Protein AF-A0A1I7SV28-F1 (afdb_monomer_lite)

Secondary structure (DSSP, 8-state):
-----PPPPPP----------------------------B--SSTT----SPPEE--B-TT--B---EE----SS-SS-S-TT-B-

Sequence (86 aa):
MSKEEELPTPTLETPRSNASTSSQTSDDRPETGNYSIVVRTASKPHAGTSASVFVQLTDVEGNKTDKVRLKCSISHRKKFQKGHVS

pLDDT: mean 75.64, std 18.97, range [43.12, 95.62]

Foldseek 3Di:
DDDDDDDDDDDDDDDPPPPPPPPPPPPPDPDDDDDDDKDFFAQDPPSFDPDWDWDWDADPVGDIDDTHTPPDDPPDPRQRDHGHID

Organism: Bursaphelenchus xylophilus (NCBI:txid6326)

Radius of gyration: 33.82 Å; chains: 1; bounding box: 39×50×105 Å

Structure (mmCIF, N/CA/C/O backbone):
data_AF-A0A1I7SV28-F1
#
_entry.id   AF-A0A1I7SV28-F1
#
loop_
_atom_site.group_PDB
_atom_site.id
_atom_site.type_symbol
_atom_site.label_atom_id
_atom_site.label_alt_id
_atom_site.label_comp_id
_atom_site.label_asym_id
_atom_site.label_entity_id
_atom_site.label_seq_id
_atom_site.pdbx_PDB_ins_code
_atom_site.Cartn_x
_atom_site.Cartn_y
_atom_site.Cartn_z
_atom_site.occupancy
_atom_site.B_iso_or_equiv
_atom_site.auth_seq_id
_atom_site.auth_comp_id
_atom_site.auth_asym_id
_atom_site.auth_atom_id
_atom_site.pdbx_PDB_model_num
ATOM 1 N N . MET A 1 1 ? -6.729 -42.193 87.757 1.00 48.19 1 MET A N 1
ATOM 2 C CA . MET A 1 1 ? -8.175 -41.896 87.692 1.00 48.19 1 MET A CA 1
ATOM 3 C C . MET A 1 1 ? -8.379 -40.530 88.321 1.00 48.19 1 MET A C 1
ATOM 5 O O . MET A 1 1 ? -7.978 -40.386 89.460 1.00 48.19 1 MET A O 1
ATOM 9 N N . SER A 1 2 ? -8.857 -39.464 87.697 1.00 51.25 2 SER A N 1
ATOM 10 C CA . SER A 1 2 ? -9.314 -39.174 86.338 1.00 51.25 2 SER A CA 1
ATOM 11 C C . SER A 1 2 ? -9.053 -37.671 86.173 1.00 51.25 2 SER A C 1
ATOM 13 O O . SER A 1 2 ? -9.415 -36.910 87.065 1.00 51.25 2 SER A O 1
ATOM 15 N N . LYS A 1 3 ? -8.355 -37.242 85.119 1.00 50.81 3 LYS A N 1
ATOM 16 C CA . LYS A 1 3 ? -8.252 -35.815 84.785 1.00 50.81 3 LYS A CA 1
ATOM 17 C C . LYS A 1 3 ? -9.337 -35.537 83.750 1.00 50.81 3 LYS A C 1
ATOM 19 O O . LYS A 1 3 ? -9.279 -36.113 82.669 1.00 50.81 3 LYS A O 1
ATOM 24 N N . GLU A 1 4 ? -10.338 -34.749 84.128 1.00 50.84 4 GLU A N 1
ATOM 25 C CA . GLU A 1 4 ? -11.284 -34.140 83.194 1.00 50.84 4 GLU A CA 1
ATOM 26 C C . GLU A 1 4 ? -10.550 -33.030 82.435 1.00 50.84 4 GLU A C 1
ATOM 28 O O . GLU A 1 4 ? -9.991 -32.120 83.046 1.00 50.84 4 GLU A O 1
ATOM 33 N N . GLU A 1 5 ? -10.494 -33.152 81.112 1.00 55.44 5 GLU A N 1
ATOM 34 C CA . GLU A 1 5 ? -10.044 -32.104 80.199 1.00 55.44 5 GLU A CA 1
ATOM 35 C C . GLU A 1 5 ? -11.305 -31.539 79.529 1.00 55.44 5 GLU A C 1
ATOM 37 O O . GLU A 1 5 ? -12.008 -32.238 78.799 1.00 55.44 5 GLU A O 1
ATOM 42 N N . GLU A 1 6 ? -11.638 -30.301 79.888 1.00 52.69 6 GLU A N 1
ATOM 43 C CA . GLU A 1 6 ? -12.788 -29.525 79.420 1.00 52.69 6 GLU A CA 1
ATOM 44 C C . GLU A 1 6 ? -12.625 -29.160 77.930 1.00 52.69 6 GLU A C 1
ATOM 46 O O . GLU A 1 6 ? -11.592 -28.624 77.525 1.00 52.69 6 GLU A O 1
ATOM 51 N N . LEU A 1 7 ? -13.637 -29.451 77.097 1.00 49.38 7 LEU A N 1
ATOM 52 C CA . LEU A 1 7 ? -13.654 -29.060 75.680 1.00 49.38 7 LEU A CA 1
ATOM 53 C C . LEU A 1 7 ? -13.731 -27.526 75.530 1.00 49.38 7 LEU A C 1
ATOM 55 O O . LEU A 1 7 ? -14.622 -26.917 76.124 1.00 49.38 7 LEU A O 1
ATOM 59 N N . PRO A 1 8 ? -12.921 -26.892 74.660 1.00 52.25 8 PRO A N 1
ATOM 60 C CA . PRO A 1 8 ? -13.055 -25.467 74.382 1.00 52.25 8 PRO A CA 1
ATOM 61 C C . PRO A 1 8 ? -14.291 -25.188 73.509 1.00 52.25 8 PRO A C 1
ATOM 63 O O . PRO A 1 8 ? -14.452 -25.751 72.425 1.00 52.25 8 PRO A O 1
ATOM 66 N N . THR A 1 9 ? -15.159 -24.290 73.973 1.00 50.16 9 THR A N 1
ATOM 67 C CA . THR A 1 9 ? -16.331 -23.757 73.260 1.00 50.16 9 THR A CA 1
ATOM 68 C C . THR A 1 9 ? -15.919 -22.804 72.128 1.00 50.16 9 THR A C 1
ATOM 70 O O . THR A 1 9 ? -15.247 -21.809 72.394 1.00 50.16 9 THR A O 1
ATOM 73 N N . PRO A 1 10 ? -16.356 -23.017 70.871 1.00 47.47 10 PRO A N 1
ATOM 74 C CA . PRO A 1 10 ? -16.252 -21.992 69.837 1.00 47.47 10 PRO A CA 1
ATOM 75 C C . PRO A 1 10 ? -17.518 -21.114 69.772 1.00 47.47 10 PRO A C 1
ATOM 77 O O . PRO A 1 10 ? -18.636 -21.586 69.571 1.00 47.47 10 PRO A O 1
ATOM 80 N N . THR A 1 11 ? -17.292 -19.815 69.962 1.00 50.75 11 THR A N 1
ATOM 81 C CA . THR A 1 11 ? -18.212 -18.666 69.973 1.00 50.75 11 THR A CA 1
ATOM 82 C C . THR A 1 11 ? -19.042 -18.496 68.687 1.00 50.75 11 THR A C 1
ATOM 84 O O . THR A 1 11 ? -18.530 -18.663 67.582 1.00 50.75 11 THR A O 1
ATOM 87 N N . LEU A 1 12 ? -20.316 -18.095 68.832 1.00 43.12 12 LEU A N 1
ATOM 88 C CA . LEU A 1 12 ? -21.209 -17.662 67.744 1.00 43.12 12 LEU A CA 1
ATOM 89 C C . LEU A 1 12 ? -20.692 -16.359 67.095 1.00 43.12 12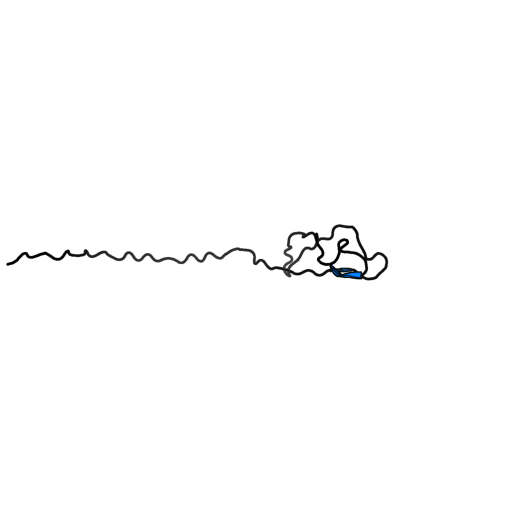 LEU A C 1
ATOM 91 O O . LEU A 1 12 ? -20.776 -15.295 67.707 1.00 43.12 12 LEU A O 1
ATOM 95 N N . GLU A 1 13 ? -20.239 -16.414 65.842 1.00 43.38 13 GLU A N 1
ATOM 96 C CA . GLU A 1 13 ? -19.984 -15.226 65.014 1.00 43.38 13 GLU A CA 1
ATOM 97 C C . GLU A 1 13 ? -21.116 -15.050 63.985 1.00 43.38 13 GLU A C 1
ATOM 99 O O . GLU A 1 13 ? -21.477 -15.963 63.242 1.00 43.38 13 GLU A O 1
ATOM 104 N N . THR A 1 14 ? -21.707 -13.855 63.966 1.00 49.50 14 THR A N 1
ATOM 105 C CA . THR A 1 14 ? -22.783 -13.443 63.049 1.00 49.50 14 THR A CA 1
ATOM 106 C C . THR A 1 14 ? -22.226 -13.214 61.636 1.00 49.50 14 THR A C 1
ATOM 108 O O . THR A 1 14 ? -21.276 -12.440 61.501 1.00 49.50 14 THR A O 1
ATOM 111 N N . PRO A 1 15 ? -22.811 -13.765 60.553 1.00 46.81 15 PRO A N 1
ATOM 112 C CA . PRO A 1 15 ? -22.354 -13.444 59.206 1.00 46.81 15 PRO A CA 1
ATOM 113 C C . PRO A 1 15 ? -22.832 -12.043 58.793 1.00 46.81 15 PRO A C 1
ATOM 115 O O . PRO A 1 15 ? -24.012 -11.824 58.520 1.00 46.81 15 PRO A O 1
ATOM 118 N N . ARG A 1 16 ? -21.904 -11.080 58.695 1.00 44.34 16 ARG A N 1
ATOM 119 C CA . ARG A 1 16 ? -22.102 -9.890 57.852 1.00 44.34 16 ARG A CA 1
ATOM 120 C C . ARG A 1 16 ? -22.018 -10.347 56.396 1.00 44.34 16 ARG A C 1
ATOM 122 O O . ARG A 1 16 ? -20.969 -10.783 55.934 1.00 44.34 16 ARG A O 1
ATOM 129 N N . SER A 1 17 ? -23.142 -10.290 55.688 1.00 46.31 17 SER A N 1
ATOM 130 C CA . SER A 1 17 ? -23.213 -10.556 54.255 1.00 46.31 17 SER A CA 1
ATOM 131 C C . SER A 1 17 ? -22.453 -9.468 53.498 1.00 46.31 17 SER A C 1
ATOM 133 O O . SER A 1 17 ? -22.971 -8.373 53.267 1.00 46.31 17 SER A O 1
ATOM 135 N N . ASN A 1 18 ? -21.221 -9.770 53.105 1.00 52.69 18 ASN A N 1
ATOM 136 C CA . ASN A 1 18 ? -20.471 -8.951 52.168 1.00 52.69 18 ASN A CA 1
ATOM 137 C C . ASN A 1 18 ? -21.043 -9.238 50.777 1.00 52.69 18 ASN A C 1
ATOM 139 O O . ASN A 1 18 ? -20.612 -10.166 50.097 1.00 52.69 18 ASN A O 1
ATOM 143 N N . ALA A 1 19 ? -22.063 -8.477 50.380 1.00 45.03 19 ALA A N 1
ATOM 144 C CA . ALA A 1 19 ? -22.514 -8.447 49.000 1.00 45.03 19 ALA A CA 1
ATOM 145 C C . ALA A 1 19 ? -21.369 -7.879 48.152 1.00 45.03 19 ALA A C 1
ATOM 147 O O . ALA A 1 19 ? -21.166 -6.669 48.074 1.00 45.03 19 ALA A O 1
ATOM 148 N N . SER A 1 20 ? -20.575 -8.770 47.562 1.00 45.78 20 SER A N 1
ATOM 149 C CA . SER A 1 20 ? -19.645 -8.438 46.493 1.00 45.78 20 SER A CA 1
ATOM 150 C C . SER A 1 20 ? -20.472 -8.044 45.275 1.00 45.78 20 SER A C 1
ATOM 152 O O . SER A 1 20 ? -20.762 -8.864 44.409 1.00 45.78 20 SER A O 1
ATOM 154 N N . THR A 1 21 ? -20.893 -6.781 45.240 1.00 43.78 21 THR A N 1
ATOM 155 C CA . THR A 1 21 ? -21.329 -6.106 44.022 1.00 43.78 21 THR A CA 1
ATOM 156 C C . THR A 1 21 ? -20.186 -6.239 43.027 1.00 43.78 21 THR A C 1
ATOM 158 O O . THR A 1 21 ? -19.176 -5.547 43.133 1.00 43.78 21 THR A O 1
ATOM 161 N N . SER A 1 22 ? -20.314 -7.190 42.104 1.00 51.78 22 SER A N 1
ATOM 162 C CA . SER A 1 22 ? -19.436 -7.337 40.955 1.00 51.78 22 SER A CA 1
ATOM 163 C C . SER A 1 22 ? -19.528 -6.049 40.147 1.00 51.78 22 SER A C 1
ATOM 165 O O . SER A 1 22 ? -20.471 -5.845 39.381 1.00 51.78 22 SER A O 1
ATOM 167 N N . SER A 1 23 ? -18.581 -5.146 40.373 1.00 56.25 23 SER A N 1
ATOM 168 C CA . SER A 1 23 ? -18.339 -3.990 39.529 1.00 56.25 23 SER A CA 1
ATOM 169 C C . SER A 1 23 ? -18.116 -4.501 38.107 1.00 56.25 23 SER A C 1
ATOM 171 O O . SER A 1 23 ? -17.062 -5.064 37.812 1.00 56.25 23 SER A O 1
ATOM 173 N N . GLN A 1 24 ? -19.124 -4.351 37.245 1.00 59.28 24 GLN A N 1
ATOM 174 C CA . GLN A 1 24 ? -18.953 -4.431 35.800 1.00 59.28 24 GLN A CA 1
ATOM 175 C C . GLN A 1 24 ? -17.995 -3.308 35.405 1.00 59.28 24 GLN A C 1
ATOM 177 O O . GLN A 1 24 ? -18.398 -2.167 35.199 1.00 59.28 24 GLN A O 1
ATOM 182 N N . THR A 1 25 ? -16.704 -3.613 35.358 1.00 49.59 25 THR A N 1
ATOM 183 C CA . THR A 1 25 ? -15.736 -2.781 34.659 1.00 49.59 25 THR A CA 1
ATOM 184 C C . THR A 1 25 ? -15.921 -3.091 33.180 1.00 49.59 25 THR A C 1
ATOM 186 O O . THR A 1 25 ? -15.395 -4.084 32.681 1.00 49.59 25 THR A O 1
ATOM 189 N N . SER A 1 26 ? -16.753 -2.302 32.501 1.00 55.12 26 SER A N 1
ATOM 190 C CA . SER A 1 26 ? -16.760 -2.237 31.042 1.00 55.12 26 SER A CA 1
ATOM 191 C C . SER A 1 26 ? -15.357 -1.826 30.614 1.00 55.12 26 SER A C 1
ATOM 193 O O . SER A 1 26 ? -14.935 -0.694 30.852 1.00 55.12 26 SER A O 1
ATOM 195 N N . ASP A 1 27 ? -14.612 -2.793 30.096 1.00 57.75 27 ASP A N 1
ATOM 196 C CA . ASP A 1 27 ? -13.264 -2.599 29.594 1.00 57.75 27 ASP A CA 1
ATOM 197 C C . ASP A 1 27 ? -13.358 -1.721 28.339 1.00 57.75 27 ASP A C 1
ATOM 199 O O . ASP A 1 27 ? -13.609 -2.210 27.243 1.00 57.75 27 ASP A O 1
ATOM 203 N N . ASP A 1 28 ? -13.216 -0.406 28.510 1.00 66.06 28 ASP A N 1
ATOM 204 C CA . ASP A 1 28 ? -13.090 0.578 27.427 1.00 66.06 28 ASP A CA 1
ATOM 205 C C . ASP A 1 28 ? -11.692 0.460 26.794 1.00 66.06 28 ASP A C 1
ATOM 207 O O . ASP A 1 28 ? -10.891 1.393 26.773 1.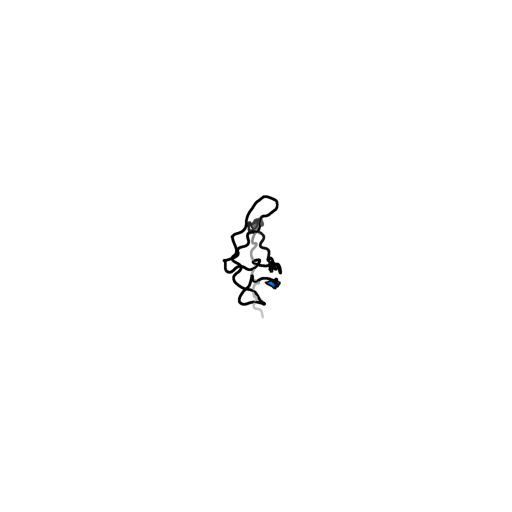00 66.06 28 ASP A O 1
ATOM 211 N N . ARG A 1 29 ? -11.325 -0.752 26.367 1.00 68.56 29 ARG A N 1
ATOM 212 C CA . ARG A 1 29 ? -10.113 -0.971 25.585 1.00 68.56 29 ARG A CA 1
ATOM 213 C C . ARG A 1 29 ? -10.514 -0.998 24.123 1.00 68.56 29 ARG A C 1
ATOM 215 O O . ARG A 1 29 ? -11.385 -1.785 23.759 1.00 68.56 29 ARG A O 1
ATOM 222 N N . PRO A 1 30 ? -9.876 -0.183 23.270 1.00 69.44 30 PRO A N 1
ATOM 223 C CA . PRO A 1 30 ? -10.131 -0.254 21.846 1.00 69.44 30 PRO A CA 1
ATOM 224 C C . PRO A 1 30 ? -9.804 -1.664 21.350 1.00 69.44 30 PRO A C 1
ATOM 226 O O . PRO A 1 30 ? -8.686 -2.162 21.535 1.00 69.44 30 PRO A O 1
ATOM 229 N N . GLU A 1 31 ? -10.789 -2.299 20.717 1.00 78.19 31 GLU A N 1
ATOM 230 C CA . GLU A 1 31 ? -10.627 -3.585 20.045 1.00 78.19 31 GLU A CA 1
ATOM 231 C C . GLU A 1 31 ? -9.457 -3.491 19.058 1.00 78.19 31 GLU A C 1
ATOM 233 O O . GLU A 1 31 ? -9.487 -2.747 18.075 1.00 78.19 31 GLU A O 1
ATOM 238 N N . THR A 1 32 ? -8.375 -4.209 19.358 1.00 82.06 32 THR A N 1
ATOM 239 C CA . THR A 1 32 ? -7.132 -4.137 18.588 1.00 82.06 32 THR A CA 1
ATOM 240 C C . THR A 1 32 ? -7.023 -5.355 17.679 1.00 82.06 32 THR A C 1
ATOM 242 O O . THR A 1 32 ? -6.947 -6.489 18.145 1.00 82.06 32 THR A O 1
ATOM 245 N N . GLY A 1 33 ? -6.978 -5.118 16.366 1.00 87.75 33 GLY A N 1
ATOM 246 C CA . GLY A 1 33 ? -6.814 -6.151 15.342 1.00 87.75 33 GLY A CA 1
ATOM 247 C C . GLY A 1 33 ? -5.469 -6.064 14.619 1.00 87.75 33 GLY A C 1
ATOM 248 O O . GLY A 1 33 ? -4.932 -4.979 14.399 1.00 87.75 33 GLY A O 1
ATOM 249 N N . ASN A 1 34 ? -4.939 -7.215 14.198 1.00 91.25 34 ASN A N 1
ATOM 250 C CA . ASN A 1 34 ? -3.740 -7.292 13.363 1.00 91.25 34 ASN A CA 1
ATOM 251 C C . ASN A 1 34 ? -4.125 -7.404 11.882 1.00 91.25 34 ASN A C 1
ATOM 253 O O . ASN A 1 34 ? -4.852 -8.318 11.498 1.00 91.25 34 ASN A O 1
ATOM 257 N N . TYR A 1 35 ? -3.578 -6.526 11.039 1.00 90.31 35 TYR A N 1
ATOM 258 C CA . TYR A 1 35 ? -3.793 -6.552 9.590 1.00 90.31 35 TYR A CA 1
ATOM 259 C C . TYR A 1 35 ? -2.515 -6.943 8.849 1.00 90.31 35 TYR A C 1
ATOM 261 O O . TYR A 1 35 ? -1.450 -6.366 9.069 1.00 90.31 35 TYR A O 1
ATOM 269 N N . SER A 1 36 ? -2.636 -7.891 7.919 1.00 91.06 36 SER A N 1
ATOM 270 C CA . SER A 1 36 ? -1.570 -8.224 6.969 1.00 91.06 36 SER A CA 1
ATOM 271 C C . SER A 1 36 ? -1.783 -7.453 5.669 1.00 91.06 36 SER A C 1
ATOM 273 O O . SER A 1 36 ? -2.778 -7.657 4.979 1.00 91.06 36 SER A O 1
ATOM 275 N N . ILE A 1 37 ? -0.851 -6.561 5.332 1.00 89.38 37 ILE A N 1
ATOM 276 C CA . ILE A 1 37 ? -0.916 -5.722 4.129 1.00 89.38 37 ILE A CA 1
ATOM 277 C C . ILE A 1 37 ? 0.055 -6.280 3.088 1.00 89.38 37 ILE A C 1
ATOM 279 O O . ILE A 1 37 ? 1.242 -6.415 3.371 1.00 89.38 37 ILE A O 1
ATOM 283 N N . VAL A 1 38 ? -0.438 -6.551 1.877 1.00 90.81 38 VAL A N 1
ATOM 284 C CA . VAL A 1 38 ? 0.381 -6.964 0.725 1.00 90.81 38 VAL A CA 1
ATOM 285 C C . VAL A 1 38 ? 0.322 -5.879 -0.340 1.00 90.81 38 VAL A C 1
ATOM 287 O O . VAL A 1 38 ? -0.763 -5.502 -0.784 1.00 90.81 38 VAL A O 1
ATOM 290 N N . VAL A 1 39 ? 1.481 -5.396 -0.793 1.00 90.75 39 VAL A N 1
ATOM 291 C CA . VAL A 1 39 ? 1.549 -4.340 -1.816 1.00 90.75 39 VAL A CA 1
ATOM 292 C C . VAL A 1 39 ? 2.030 -4.920 -3.138 1.00 90.75 39 VAL A C 1
ATOM 294 O O . VAL A 1 39 ? 3.128 -5.461 -3.224 1.00 90.75 39 VAL A O 1
ATOM 297 N N . ARG A 1 40 ? 1.234 -4.765 -4.200 1.00 91.94 40 ARG A N 1
ATOM 298 C CA . ARG A 1 40 ? 1.605 -5.162 -5.567 1.00 91.94 40 ARG A CA 1
ATOM 299 C C . ARG A 1 40 ? 1.862 -3.924 -6.413 1.00 91.94 40 ARG A C 1
ATOM 301 O O . ARG A 1 40 ? 0.943 -3.166 -6.707 1.00 91.94 40 ARG A O 1
ATOM 308 N N . THR A 1 41 ? 3.109 -3.726 -6.822 1.00 93.88 41 THR A N 1
ATOM 309 C CA . THR A 1 41 ? 3.484 -2.606 -7.693 1.00 93.88 41 THR A CA 1
ATOM 310 C C . THR A 1 41 ? 3.344 -3.029 -9.153 1.00 93.88 41 THR A C 1
ATOM 312 O O . THR A 1 41 ? 3.862 -4.071 -9.553 1.00 93.88 41 THR A O 1
ATOM 315 N N . ALA A 1 42 ? 2.660 -2.231 -9.976 1.00 92.94 42 ALA A N 1
ATOM 316 C CA . ALA A 1 42 ? 2.399 -2.581 -11.372 1.00 92.94 42 ALA A CA 1
ATOM 317 C C . ALA A 1 42 ? 3.689 -2.807 -12.187 1.00 92.94 42 ALA A C 1
ATOM 319 O O . ALA A 1 42 ? 4.718 -2.173 -11.952 1.00 92.94 42 ALA A O 1
ATOM 320 N N . SER A 1 43 ? 3.618 -3.663 -13.212 1.00 93.50 43 SER A N 1
ATOM 321 C CA . SER A 1 43 ? 4.709 -3.881 -14.180 1.00 93.50 43 SER A CA 1
ATOM 322 C C . SER A 1 43 ? 4.655 -2.892 -15.357 1.00 93.50 43 SER A C 1
ATOM 324 O O . SER A 1 43 ? 4.901 -3.252 -16.507 1.00 93.50 43 SER A O 1
ATOM 326 N N . LYS A 1 44 ? 4.290 -1.636 -15.084 1.00 94.44 44 LYS A N 1
ATOM 327 C CA . LYS A 1 44 ? 4.256 -0.557 -16.082 1.00 94.44 44 LYS A CA 1
ATOM 328 C C . LYS A 1 44 ? 5.506 0.320 -15.959 1.00 94.44 44 LYS A C 1
ATOM 330 O O . LYS A 1 44 ? 6.097 0.386 -14.873 1.00 94.44 44 LYS A O 1
ATOM 335 N N . PRO A 1 45 ? 5.931 1.005 -17.039 1.00 92.19 45 PRO A N 1
ATOM 336 C CA . PRO A 1 45 ? 6.980 2.009 -16.940 1.00 92.19 45 PRO A CA 1
ATOM 337 C C . PRO A 1 45 ? 6.652 3.002 -15.820 1.00 92.19 45 PRO A C 1
ATOM 339 O O . PRO A 1 45 ? 5.518 3.452 -15.707 1.00 92.19 45 PRO A O 1
ATOM 342 N N . HIS A 1 46 ? 7.653 3.322 -14.995 1.00 91.44 46 HIS A N 1
ATOM 343 C CA . HIS A 1 46 ? 7.573 4.379 -13.976 1.00 91.44 46 HIS A CA 1
ATOM 344 C C . HIS A 1 46 ? 6.617 4.072 -12.804 1.00 91.44 46 HIS A C 1
ATOM 346 O O . HIS A 1 46 ? 6.361 4.937 -11.978 1.00 91.44 46 HIS A O 1
ATOM 352 N N . ALA A 1 47 ? 6.137 2.828 -12.674 1.00 92.19 47 ALA A N 1
ATOM 353 C CA . ALA A 1 47 ? 5.275 2.414 -11.563 1.00 92.19 47 ALA A CA 1
ATOM 354 C C . ALA A 1 47 ? 6.006 2.284 -10.210 1.00 92.19 47 ALA A C 1
ATOM 356 O O . ALA A 1 47 ? 5.361 2.216 -9.168 1.00 92.19 47 ALA A O 1
ATOM 357 N N . GLY A 1 48 ? 7.340 2.194 -10.218 1.00 92.44 48 GLY A N 1
ATOM 358 C CA . GLY A 1 48 ? 8.141 2.081 -9.000 1.00 92.44 48 GLY A CA 1
ATOM 359 C C . GLY A 1 48 ? 8.390 3.431 -8.326 1.00 92.44 48 GLY A C 1
ATOM 360 O O . GLY A 1 48 ? 8.435 4.462 -8.988 1.00 92.44 48 GLY A O 1
ATOM 361 N N . THR A 1 49 ? 8.625 3.417 -7.014 1.00 92.62 49 THR A N 1
ATOM 362 C CA . THR A 1 49 ? 8.933 4.610 -6.219 1.00 92.62 49 THR A CA 1
ATOM 363 C C . THR A 1 49 ? 10.105 4.389 -5.258 1.00 92.62 49 THR A C 1
ATOM 365 O O . THR A 1 49 ? 10.372 3.273 -4.802 1.00 92.62 49 THR A O 1
ATOM 368 N N . SER A 1 50 ? 10.822 5.474 -4.960 1.00 90.38 50 SER A N 1
ATOM 369 C CA . SER A 1 50 ? 11.818 5.582 -3.884 1.00 90.38 50 SER A CA 1
ATOM 370 C C . SER A 1 50 ? 11.290 6.356 -2.668 1.00 90.38 50 SER A C 1
ATOM 372 O O . SER A 1 50 ? 11.994 6.470 -1.664 1.00 90.38 50 SER A O 1
ATOM 374 N N . ALA A 1 51 ? 10.063 6.881 -2.743 1.00 91.88 51 ALA A N 1
ATOM 375 C CA . ALA A 1 51 ? 9.442 7.635 -1.666 1.00 91.88 51 ALA A CA 1
ATOM 376 C C . ALA A 1 51 ? 9.036 6.733 -0.489 1.00 91.88 51 ALA A C 1
ATOM 378 O O . ALA A 1 51 ? 8.947 5.506 -0.591 1.00 91.88 51 ALA A O 1
ATOM 379 N N . SER A 1 52 ? 8.755 7.363 0.651 1.00 91.75 52 SER A N 1
ATOM 380 C CA . SER A 1 52 ? 8.172 6.664 1.796 1.00 91.75 52 SER A CA 1
ATOM 381 C C . SER A 1 52 ? 6.677 6.449 1.579 1.00 91.75 52 SER A C 1
ATOM 383 O O . SER A 1 52 ? 5.952 7.399 1.303 1.00 91.75 52 SER A O 1
ATOM 385 N N . VAL A 1 53 ? 6.227 5.206 1.740 1.00 92.56 53 VAL A N 1
ATOM 386 C CA . VAL A 1 53 ? 4.818 4.811 1.615 1.00 92.56 53 VAL A CA 1
ATOM 387 C C . VAL A 1 53 ? 4.220 4.603 3.006 1.00 92.56 53 VAL A C 1
ATOM 389 O O . VAL A 1 53 ? 4.874 4.039 3.891 1.00 92.56 53 VAL A O 1
ATOM 392 N N . PHE A 1 54 ? 2.983 5.061 3.190 1.00 94.44 54 PHE A N 1
ATOM 393 C CA . PHE A 1 54 ? 2.23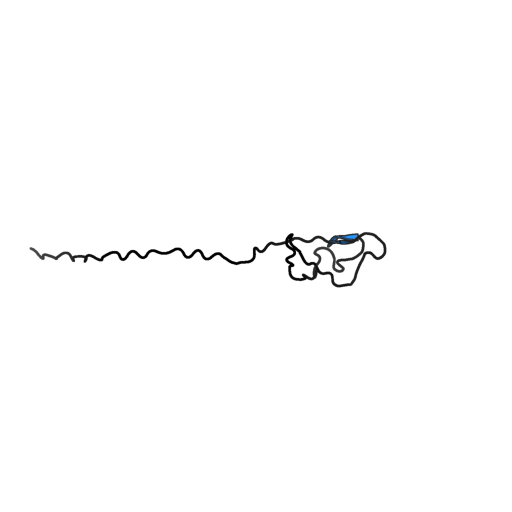5 4.983 4.442 1.00 94.44 54 PHE A CA 1
ATOM 394 C C . PHE A 1 54 ? 0.832 4.430 4.183 1.00 94.44 54 PHE A C 1
ATOM 396 O O . PHE A 1 54 ? 0.271 4.667 3.115 1.00 94.44 54 PHE A O 1
ATOM 403 N N . VAL A 1 55 ? 0.272 3.728 5.166 1.00 94.38 55 VAL A N 1
ATOM 404 C CA . VAL A 1 55 ? -1.116 3.247 5.165 1.00 94.38 55 VAL A CA 1
ATOM 405 C C . VA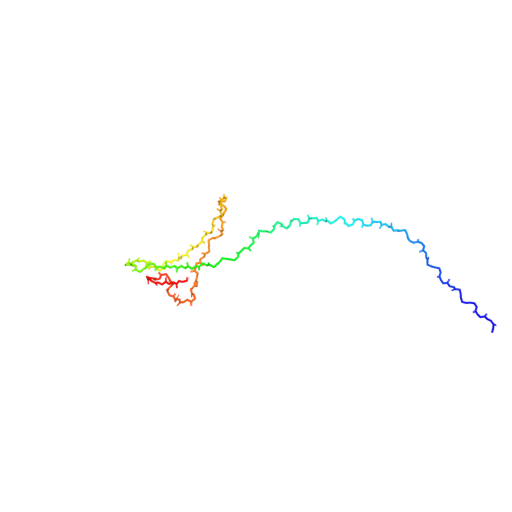L A 1 55 ? -1.843 3.821 6.376 1.00 94.38 55 VAL A C 1
ATOM 407 O O . VAL A 1 55 ? -1.254 3.971 7.445 1.00 94.38 55 VAL A O 1
ATOM 410 N N . GLN A 1 56 ? -3.114 4.154 6.186 1.00 95.62 56 GLN A N 1
ATOM 411 C CA . GLN A 1 56 ? -4.043 4.565 7.229 1.00 95.62 56 GLN A CA 1
ATOM 412 C C . GLN A 1 56 ? -5.356 3.834 6.964 1.00 95.62 56 GLN A C 1
ATOM 414 O O . GLN A 1 56 ? -5.876 3.912 5.851 1.00 95.62 56 GLN A O 1
ATOM 419 N N . LEU A 1 57 ? -5.852 3.093 7.952 1.00 93.94 57 LEU A N 1
ATOM 420 C CA . LEU A 1 57 ? -7.148 2.438 7.849 1.00 93.94 57 LEU A CA 1
ATOM 421 C C . LEU A 1 57 ? -8.230 3.429 8.262 1.00 93.94 57 LEU A C 1
ATOM 423 O O . LEU A 1 57 ? -8.005 4.306 9.098 1.00 93.94 57 LEU A O 1
ATOM 427 N N . THR A 1 58 ? -9.385 3.315 7.626 1.00 94.94 58 THR A N 1
ATOM 428 C CA . THR A 1 58 ? -10.585 4.070 7.972 1.00 94.94 58 THR A CA 1
ATOM 429 C C . THR A 1 58 ? -11.721 3.072 8.069 1.00 94.94 58 THR A C 1
ATOM 431 O O . THR A 1 58 ? -11.867 2.242 7.170 1.00 94.94 58 THR A O 1
ATOM 434 N N . ASP A 1 59 ? -12.456 3.099 9.175 1.00 92.62 59 ASP A N 1
ATOM 435 C CA . ASP A 1 59 ? -13.636 2.256 9.333 1.00 92.62 59 ASP A CA 1
ATOM 436 C C . ASP A 1 59 ? -14.835 2.822 8.550 1.00 92.62 59 ASP A C 1
ATOM 438 O O . ASP A 1 59 ? -14.739 3.832 7.847 1.00 92.62 59 ASP A O 1
ATOM 442 N N . VAL A 1 60 ? -15.976 2.141 8.642 1.00 95.19 60 VAL A N 1
ATOM 443 C CA . VAL A 1 60 ? -17.213 2.554 7.961 1.00 95.19 60 VAL A CA 1
ATOM 444 C C . VAL A 1 60 ? -17.826 3.833 8.543 1.00 95.19 60 VAL A C 1
ATOM 446 O O . VAL A 1 60 ? -18.612 4.487 7.862 1.00 95.19 60 VAL A O 1
ATOM 449 N N . GLU A 1 61 ? -17.455 4.204 9.769 1.00 95.00 61 GLU A N 1
ATOM 450 C CA . GLU A 1 61 ? -17.931 5.395 10.483 1.00 95.00 61 GLU A CA 1
ATOM 451 C C . GLU A 1 61 ? -17.023 6.614 10.245 1.00 95.00 61 GLU A C 1
ATOM 453 O O . GLU A 1 61 ? -17.392 7.749 10.544 1.00 95.00 61 GLU A O 1
ATOM 458 N N . GLY A 1 62 ? -15.850 6.402 9.643 1.00 93.62 62 GLY A N 1
ATOM 459 C CA . GLY A 1 62 ? -14.883 7.439 9.306 1.00 93.62 62 GLY A CA 1
ATOM 460 C C . GLY A 1 62 ? -13.758 7.620 10.328 1.00 93.62 62 GLY A C 1
ATOM 461 O O . GLY A 1 62 ? -12.926 8.517 10.138 1.00 93.62 62 GLY A O 1
ATOM 462 N N . ASN A 1 63 ? -13.675 6.785 11.369 1.00 92.56 63 ASN A N 1
ATOM 463 C CA . ASN A 1 63 ? -12.569 6.811 12.324 1.00 92.56 63 ASN A CA 1
ATOM 464 C C . ASN A 1 63 ? -11.293 6.301 11.656 1.00 92.56 63 ASN A C 1
ATOM 466 O O . ASN A 1 63 ? -11.314 5.348 10.875 1.00 92.56 63 ASN A O 1
ATOM 470 N N . LYS A 1 64 ? -10.159 6.943 11.953 1.00 94.75 64 LYS A N 1
ATOM 471 C CA . LYS A 1 64 ? -8.883 6.685 11.277 1.00 94.75 64 LYS A CA 1
ATOM 472 C C . LYS A 1 64 ? -7.837 6.169 12.246 1.00 94.75 64 LYS A C 1
ATOM 474 O O . LYS A 1 64 ? -7.677 6.720 13.330 1.00 94.75 64 LYS A O 1
ATOM 479 N N . THR A 1 65 ? -7.057 5.186 11.809 1.00 93.38 65 THR A N 1
ATOM 480 C CA . THR A 1 65 ? -5.854 4.764 12.538 1.00 93.38 65 THR A CA 1
ATOM 481 C C . THR A 1 65 ? -4.733 5.788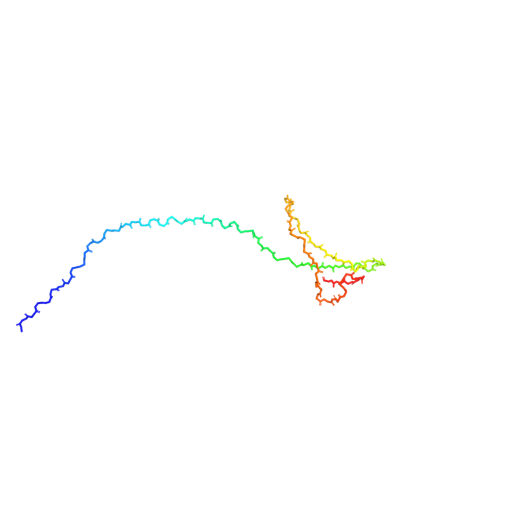 12.381 1.00 93.38 65 THR A C 1
ATOM 483 O O . THR A 1 65 ? -4.800 6.697 11.548 1.00 93.38 65 THR A O 1
ATOM 486 N N . ASP A 1 66 ? -3.631 5.588 13.094 1.00 93.38 66 ASP A N 1
ATOM 487 C CA . ASP A 1 66 ? -2.390 6.292 12.795 1.00 93.38 66 ASP A CA 1
ATOM 488 C C . ASP A 1 66 ? -1.848 5.941 11.402 1.00 93.38 66 ASP A C 1
ATOM 490 O O . ASP A 1 66 ? -2.140 4.886 10.825 1.00 93.38 66 ASP A O 1
ATOM 494 N N . LYS A 1 67 ? -1.019 6.839 10.857 1.00 94.12 67 LYS A N 1
ATOM 495 C CA . LYS A 1 67 ? -0.289 6.599 9.608 1.00 94.12 67 LYS A CA 1
ATOM 496 C C . LYS A 1 67 ? 0.888 5.669 9.869 1.00 94.12 67 LYS A C 1
ATOM 498 O O . LYS A 1 67 ? 1.920 6.078 10.402 1.00 94.12 67 LYS A O 1
ATOM 503 N N . VAL A 1 68 ? 0.775 4.434 9.405 1.00 92.81 68 VAL A N 1
ATOM 504 C CA . VAL A 1 68 ? 1.825 3.427 9.551 1.00 92.81 68 VAL A CA 1
ATOM 505 C C . VAL A 1 68 ? 2.738 3.453 8.330 1.00 92.81 68 VAL A C 1
ATOM 507 O O . VAL A 1 68 ? 2.302 3.253 7.197 1.00 92.81 68 VAL A O 1
ATOM 510 N N . ARG A 1 69 ? 4.037 3.693 8.547 1.0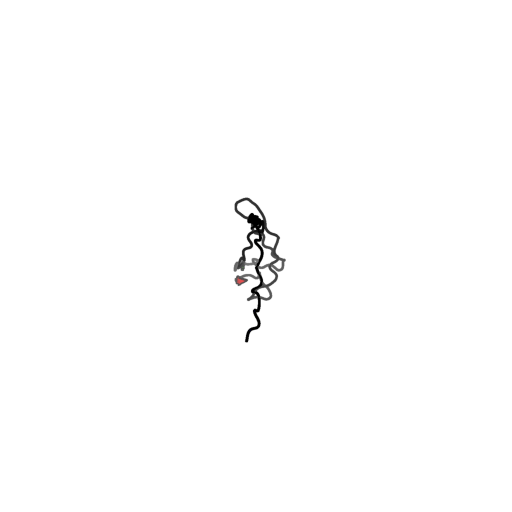0 92.75 69 ARG A N 1
ATOM 511 C CA . ARG A 1 69 ? 5.048 3.645 7.479 1.00 92.75 69 ARG A CA 1
ATOM 512 C C . ARG A 1 69 ? 5.384 2.201 7.122 1.00 92.75 69 ARG A C 1
ATOM 514 O O . ARG A 1 69 ? 5.815 1.435 7.983 1.00 92.75 69 ARG A O 1
ATOM 521 N N . LEU A 1 70 ? 5.339 1.871 5.835 1.00 90.56 70 LEU A N 1
ATOM 522 C CA . LEU A 1 70 ? 5.738 0.557 5.328 1.00 90.56 70 LEU A CA 1
ATOM 523 C C . LEU A 1 70 ? 7.274 0.458 5.233 1.00 90.56 70 LEU A C 1
ATOM 525 O O . LEU A 1 70 ? 7.895 0.752 4.207 1.00 90.56 70 LEU A O 1
ATOM 529 N N . LYS A 1 71 ? 7.909 0.113 6.362 1.00 83.19 71 LYS A N 1
ATOM 530 C CA . LYS A 1 71 ? 9.373 0.149 6.551 1.00 83.19 71 LYS A CA 1
ATOM 531 C C . LYS A 1 71 ? 10.122 -1.077 6.045 1.00 83.19 71 LYS A C 1
ATOM 533 O O . LYS A 1 71 ? 11.290 -0.923 5.684 1.00 83.19 71 LYS A O 1
ATOM 538 N N . CYS A 1 72 ? 9.491 -2.248 5.990 1.00 66.94 72 CYS A N 1
ATOM 539 C CA . CYS A 1 72 ? 10.114 -3.531 5.637 1.00 66.94 72 CYS A CA 1
ATOM 540 C C . CYS A 1 72 ? 9.303 -4.229 4.536 1.00 66.94 72 CYS A C 1
ATOM 542 O O . CYS A 1 72 ? 8.093 -4.060 4.468 1.00 66.94 72 CYS A O 1
ATOM 544 N N . SER A 1 73 ? 9.981 -4.962 3.654 1.00 69.94 73 SER A N 1
ATOM 545 C CA . SER A 1 73 ? 9.360 -5.992 2.818 1.00 69.94 73 SER A CA 1
ATOM 546 C C . SER A 1 73 ? 10.122 -7.272 3.102 1.00 69.94 73 SER A C 1
ATOM 548 O O . SER A 1 73 ? 11.345 -7.230 3.245 1.00 69.94 73 SER A O 1
ATOM 550 N N . ILE A 1 74 ? 9.399 -8.382 3.186 1.00 71.25 74 ILE A N 1
ATOM 551 C CA . ILE A 1 74 ? 9.991 -9.702 3.413 1.00 71.25 74 ILE A CA 1
ATOM 552 C C . ILE A 1 74 ? 10.871 -10.096 2.216 1.00 71.25 74 ILE A C 1
ATOM 554 O O . ILE A 1 74 ? 11.896 -10.745 2.386 1.00 71.25 74 ILE A O 1
ATOM 558 N N . SER A 1 75 ? 10.498 -9.664 1.008 1.00 66.31 75 SER A N 1
ATOM 559 C CA . SER A 1 75 ? 11.089 -10.168 -0.238 1.00 66.31 75 SER A CA 1
ATOM 560 C C . SER A 1 75 ? 12.088 -9.212 -0.896 1.00 66.31 75 SER A C 1
ATOM 562 O O . SER A 1 75 ? 12.969 -9.660 -1.624 1.00 66.31 75 SER A O 1
ATOM 564 N N . HIS A 1 76 ? 11.993 -7.894 -0.667 1.00 72.75 76 HIS A N 1
ATOM 565 C CA . HIS A 1 76 ? 12.747 -6.925 -1.473 1.00 72.75 76 HIS A CA 1
ATOM 566 C C . HIS A 1 76 ? 13.373 -5.779 -0.661 1.00 72.75 76 HIS A C 1
ATOM 568 O O . HIS A 1 76 ? 12.681 -5.005 0.000 1.00 72.75 76 HIS A O 1
ATOM 574 N N . ARG A 1 77 ? 14.695 -5.567 -0.809 1.00 71.94 77 ARG A N 1
ATOM 575 C CA . ARG A 1 77 ? 15.415 -4.407 -0.228 1.00 71.94 77 ARG A CA 1
ATOM 576 C C . ARG A 1 77 ? 14.859 -3.074 -0.748 1.00 71.94 77 ARG A C 1
ATOM 578 O O . ARG A 1 77 ? 14.632 -2.145 0.030 1.00 71.94 77 ARG A O 1
ATOM 585 N N . LYS A 1 78 ? 14.606 -2.992 -2.063 1.00 77.31 78 LYS A N 1
ATOM 586 C CA . LYS A 1 78 ? 13.815 -1.924 -2.700 1.00 77.31 78 LYS A CA 1
ATOM 587 C C . LYS A 1 78 ? 12.381 -2.422 -2.879 1.00 77.31 78 LYS A C 1
ATOM 589 O O . LYS A 1 78 ? 12.102 -3.202 -3.780 1.00 77.31 78 LYS A O 1
ATOM 594 N N . LYS A 1 79 ? 11.495 -1.975 -1.998 1.00 79.75 79 LYS A N 1
ATOM 595 C CA . LYS A 1 79 ? 10.165 -2.567 -1.785 1.00 79.75 79 LYS A CA 1
ATOM 596 C C . LYS A 1 79 ? 9.234 -2.299 -2.963 1.00 79.75 79 LYS A C 1
ATOM 598 O O . LYS A 1 79 ? 8.805 -3.204 -3.664 1.00 79.75 79 LYS A O 1
ATOM 603 N N . PHE A 1 80 ? 9.046 -1.022 -3.268 1.00 90.44 80 PHE A N 1
ATOM 604 C CA . PHE A 1 80 ? 8.045 -0.557 -4.224 1.00 90.44 80 PHE A CA 1
ATOM 605 C C . PHE A 1 80 ? 8.643 -0.345 -5.617 1.00 90.44 80 PHE A C 1
ATOM 607 O O . PHE A 1 80 ? 8.616 0.761 -6.145 1.00 90.44 80 PHE A O 1
ATOM 614 N N . GLN A 1 81 ? 9.286 -1.362 -6.194 1.00 90.62 81 GLN A N 1
ATOM 615 C CA . GLN A 1 81 ? 9.768 -1.293 -7.581 1.00 90.62 81 GLN A CA 1
ATOM 616 C C . GLN A 1 81 ? 8.756 -1.925 -8.532 1.00 90.62 81 GLN A C 1
ATOM 618 O O . GLN A 1 81 ? 7.923 -2.726 -8.117 1.00 90.62 81 GLN A O 1
ATOM 623 N N . LYS A 1 82 ? 8.832 -1.567 -9.818 1.00 90.25 82 LYS A N 1
ATOM 624 C CA . LYS A 1 82 ? 7.958 -2.133 -10.854 1.00 90.25 82 LYS A CA 1
ATOM 625 C C . LYS A 1 82 ? 7.937 -3.668 -10.774 1.00 90.25 82 LYS A C 1
ATOM 627 O O . LYS A 1 82 ? 8.991 -4.293 -10.702 1.00 90.25 82 LYS A O 1
ATOM 632 N N . GLY A 1 83 ? 6.745 -4.257 -10.768 1.00 87.06 83 GLY A N 1
ATOM 633 C CA . GLY A 1 83 ? 6.558 -5.710 -10.712 1.00 87.06 83 GLY A CA 1
ATOM 634 C C . GLY A 1 83 ? 6.848 -6.379 -9.361 1.00 87.06 83 GLY A C 1
ATOM 635 O O . GLY A 1 83 ? 6.697 -7.593 -9.268 1.00 87.06 83 GLY A O 1
ATOM 636 N N . HIS A 1 84 ? 7.238 -5.643 -8.313 1.00 88.62 84 HIS A N 1
ATOM 637 C CA . HIS A 1 84 ? 7.463 -6.239 -6.994 1.00 88.62 84 HIS A CA 1
ATOM 638 C C . HIS A 1 84 ? 6.156 -6.467 -6.229 1.00 88.62 84 HIS A C 1
ATOM 640 O O . HIS A 1 84 ? 5.241 -5.635 -6.240 1.00 88.62 84 HIS A O 1
ATOM 646 N N . VAL A 1 85 ? 6.138 -7.572 -5.485 1.00 85.31 85 VAL A N 1
ATOM 647 C CA . VAL A 1 85 ? 5.187 -7.843 -4.405 1.00 85.31 85 VAL A CA 1
ATOM 648 C C . VAL A 1 85 ? 5.939 -7.679 -3.088 1.00 85.31 85 VAL A C 1
ATOM 650 O O . VAL A 1 85 ? 7.014 -8.261 -2.918 1.00 85.31 85 VAL A O 1
ATOM 653 N N . SER A 1 86 ? 5.437 -6.813 -2.210 1.00 80.00 86 SER A N 1
ATOM 654 C CA . SER A 1 86 ? 6.071 -6.470 -0.932 1.00 80.00 86 SER A CA 1
ATOM 655 C C . SER A 1 86 ? 5.252 -6.859 0.271 1.00 80.00 86 SER A C 1
ATOM 657 O O . SER A 1 86 ? 4.005 -6.750 0.184 1.00 80.00 86 SER A O 1
#

InterPro domains:
  IPR001024 PLAT/LH2 domain [PS50095] (33-86)
  IPR036392 PLAT/LH2 domain superfamily [SSF49723] (31-85)